Protein AF-A0A3C0JFS9-F1 (afdb_monomer_lite)

Structure (mmCIF, N/CA/C/O backbone):
data_AF-A0A3C0JFS9-F1
#
_entry.id   AF-A0A3C0JFS9-F1
#
loop_
_atom_site.group_PDB
_atom_site.id
_atom_site.type_symbol
_atom_site.label_atom_id
_atom_site.label_alt_id
_atom_site.label_comp_id
_atom_site.label_asym_id
_atom_site.label_entity_id
_atom_site.label_seq_id
_atom_site.pdbx_PDB_ins_code
_atom_site.Cartn_x
_atom_site.Cartn_y
_atom_site.Cartn_z
_atom_site.occupancy
_atom_site.B_iso_or_equiv
_atom_site.auth_seq_id
_atom_site.auth_comp_id
_atom_site.auth_asym_id
_atom_site.auth_atom_id
_atom_site.pdbx_PDB_model_num
ATOM 1 N N . MET A 1 1 ? -16.130 4.154 13.122 1.00 84.00 1 MET A N 1
ATOM 2 C CA . MET A 1 1 ? -15.503 3.415 12.016 1.00 84.00 1 MET A CA 1
ATOM 3 C C . MET A 1 1 ? -15.801 4.088 10.697 1.00 84.00 1 MET A C 1
ATOM 5 O O . MET A 1 1 ? -16.957 4.376 10.401 1.00 84.00 1 MET A O 1
ATOM 9 N N . THR A 1 2 ? -14.742 4.363 9.944 1.00 94.69 2 THR A N 1
ATOM 10 C CA . THR A 1 2 ? -14.774 4.955 8.606 1.00 94.69 2 THR A CA 1
ATOM 11 C C . THR A 1 2 ? -14.166 3.960 7.630 1.00 94.69 2 THR A C 1
ATOM 13 O O . THR A 1 2 ? -13.142 3.344 7.930 1.00 94.69 2 THR A O 1
ATOM 16 N N . THR A 1 3 ? -14.774 3.812 6.456 1.00 97.31 3 THR A N 1
ATOM 17 C CA . THR A 1 3 ? -14.197 3.016 5.370 1.00 97.31 3 THR A CA 1
ATOM 18 C C . THR A 1 3 ? -13.152 3.840 4.626 1.00 97.31 3 THR A C 1
ATOM 20 O O . THR A 1 3 ? -13.451 4.921 4.117 1.00 97.31 3 THR A O 1
ATOM 23 N N . VAL A 1 4 ? -11.934 3.317 4.539 1.00 97.56 4 VAL A N 1
ATOM 24 C CA . VAL A 1 4 ? -10.839 3.895 3.756 1.00 97.56 4 VAL A CA 1
ATOM 25 C 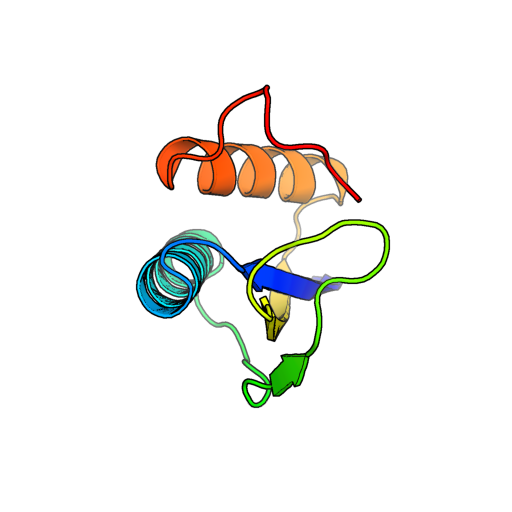C . VAL A 1 4 ? -10.686 3.099 2.469 1.00 97.56 4 VAL A C 1
ATOM 27 O O . VAL A 1 4 ? -10.662 1.871 2.502 1.00 97.56 4 VAL A O 1
ATOM 30 N N . TYR A 1 5 ? -10.553 3.808 1.348 1.00 97.75 5 TYR A N 1
ATOM 31 C CA . TYR A 1 5 ? -10.177 3.238 0.057 1.00 97.75 5 TYR A CA 1
ATOM 32 C C . TYR A 1 5 ? -8.783 3.736 -0.306 1.00 97.75 5 TYR A C 1
ATOM 34 O O . TYR A 1 5 ? -8.555 4.941 -0.403 1.00 97.75 5 TYR A O 1
ATOM 42 N N . LEU A 1 6 ? -7.860 2.800 -0.494 1.00 96.56 6 LEU A N 1
ATOM 43 C CA . LEU A 1 6 ? -6.458 3.063 -0.776 1.00 96.56 6 LEU A CA 1
ATOM 44 C C . LEU A 1 6 ? -6.095 2.522 -2.156 1.00 96.56 6 LEU A C 1
ATOM 46 O O . LEU A 1 6 ? -6.306 1.342 -2.437 1.00 96.56 6 LEU A O 1
ATOM 50 N N . SER A 1 7 ? -5.508 3.374 -2.993 1.00 95.69 7 SER A N 1
ATOM 51 C CA . SER A 1 7 ? -4.863 2.941 -4.231 1.00 95.69 7 SER A CA 1
ATOM 52 C C . SER A 1 7 ? -3.459 2.427 -3.931 1.00 95.69 7 SER A C 1
ATOM 54 O O . SER A 1 7 ? -2.685 3.102 -3.257 1.00 95.69 7 SER A O 1
ATOM 56 N N . ILE A 1 8 ? -3.125 1.247 -4.447 1.00 95.06 8 ILE A N 1
ATOM 57 C CA . ILE A 1 8 ? -1.808 0.622 -4.322 1.00 95.06 8 ILE A CA 1
ATOM 58 C C . ILE A 1 8 ? -1.270 0.403 -5.730 1.00 95.06 8 ILE A C 1
ATOM 60 O O . ILE A 1 8 ? -1.964 -0.178 -6.565 1.00 95.06 8 ILE A O 1
ATOM 64 N N . GLY A 1 9 ? -0.036 0.840 -5.977 1.00 94.12 9 GLY A N 1
ATOM 65 C CA . GLY A 1 9 ? 0.604 0.739 -7.282 1.00 94.12 9 GLY A CA 1
ATOM 66 C C . GLY A 1 9 ? 2.092 0.430 -7.174 1.00 94.12 9 GLY A C 1
ATOM 67 O O . GLY A 1 9 ? 2.771 0.948 -6.289 1.00 94.12 9 GLY A O 1
ATOM 68 N N . SER A 1 10 ? 2.615 -0.399 -8.078 1.00 93.38 10 SER A N 1
ATOM 69 C CA . SER A 1 10 ? 4.060 -0.604 -8.207 1.00 93.38 10 SER A CA 1
ATOM 70 C C . SER A 1 10 ? 4.486 -0.894 -9.645 1.00 93.38 10 SER A C 1
ATOM 72 O O . SER A 1 10 ? 3.872 -1.715 -10.329 1.00 93.38 10 SER A O 1
ATOM 74 N N . ASN A 1 11 ? 5.564 -0.245 -10.092 1.00 92.94 11 ASN A N 1
ATOM 75 C CA . ASN A 1 11 ? 6.210 -0.469 -11.390 1.00 92.94 11 ASN A CA 1
ATOM 76 C C . ASN A 1 11 ? 7.641 -1.042 -11.294 1.00 92.94 11 ASN A C 1
ATOM 78 O O . ASN A 1 11 ? 8.232 -1.389 -12.313 1.00 92.94 11 ASN A O 1
ATOM 82 N N . ILE A 1 12 ? 8.182 -1.210 -10.087 1.00 89.56 12 ILE A N 1
ATOM 83 C CA . ILE A 1 12 ? 9.493 -1.823 -9.811 1.00 89.56 12 ILE A CA 1
ATOM 84 C C . ILE A 1 12 ? 9.229 -3.095 -9.014 1.00 89.56 12 ILE A C 1
ATOM 86 O O . ILE A 1 12 ? 8.391 -3.048 -8.131 1.00 89.56 12 ILE A O 1
ATOM 90 N N . GLU A 1 13 ? 9.868 -4.233 -9.325 1.00 91.94 13 GLU A N 1
ATOM 91 C CA . GLU A 1 13 ? 9.618 -5.524 -8.636 1.00 91.94 13 GLU A CA 1
ATOM 92 C C . GLU A 1 13 ? 8.119 -5.746 -8.295 1.00 91.94 13 GLU A C 1
ATOM 94 O O . GLU A 1 13 ? 7.737 -6.115 -7.185 1.00 91.94 13 GLU A O 1
ATOM 99 N N . ARG A 1 14 ? 7.258 -5.441 -9.274 1.00 92.75 14 ARG A N 1
ATOM 100 C CA . AR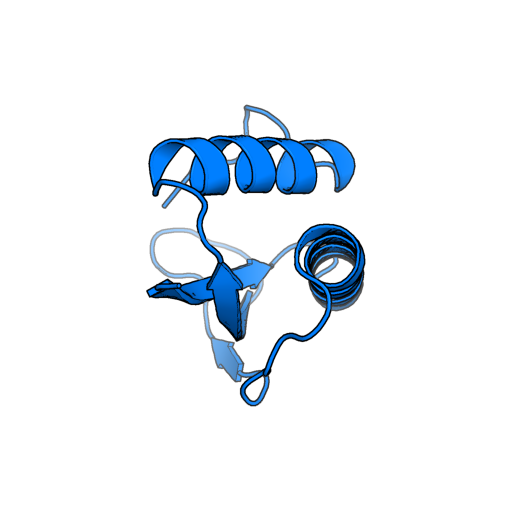G A 1 14 ? 5.847 -5.044 -9.106 1.00 92.75 14 ARG A CA 1
ATOM 101 C C . ARG A 1 14 ? 5.058 -5.999 -8.221 1.00 92.75 14 ARG A C 1
ATOM 103 O O . ARG A 1 14 ? 4.439 -5.602 -7.242 1.00 92.75 14 ARG A O 1
ATOM 110 N N . GLU A 1 15 ? 5.132 -7.288 -8.532 1.00 94.56 15 GLU A N 1
ATOM 111 C CA . GLU A 1 15 ? 4.429 -8.333 -7.789 1.00 94.56 15 GLU A CA 1
ATOM 112 C C . GLU A 1 15 ? 4.918 -8.478 -6.345 1.00 94.56 15 GLU A C 1
ATOM 114 O O . GLU A 1 15 ? 4.109 -8.697 -5.442 1.00 94.56 15 GLU A O 1
ATOM 119 N N . LYS A 1 16 ? 6.230 -8.353 -6.116 1.00 95.12 16 LYS A N 1
ATOM 120 C CA . LYS A 1 16 ? 6.842 -8.449 -4.786 1.00 95.12 16 LYS A CA 1
ATOM 121 C C . LYS A 1 16 ? 6.345 -7.309 -3.905 1.00 95.12 16 LYS A C 1
ATOM 123 O O . LYS A 1 16 ? 5.850 -7.577 -2.813 1.00 95.12 16 LYS A O 1
ATOM 128 N N . HIS A 1 17 ? 6.411 -6.069 -4.389 1.00 94.69 17 HIS A N 1
ATOM 129 C CA . HIS A 1 17 ? 5.970 -4.911 -3.609 1.00 94.69 17 HIS A CA 1
ATOM 130 C C . HIS A 1 17 ? 4.453 -4.869 -3.415 1.00 94.69 17 HIS A C 1
ATOM 132 O O . HIS A 1 17 ? 4.003 -4.572 -2.312 1.00 94.69 17 HIS A O 1
ATOM 138 N N . ILE A 1 18 ? 3.656 -5.254 -4.420 1.00 95.06 18 ILE A N 1
ATOM 139 C CA . ILE A 1 18 ? 2.201 -5.387 -4.254 1.00 95.06 18 ILE A CA 1
ATOM 140 C C . ILE A 1 18 ? 1.862 -6.407 -3.158 1.00 95.06 18 ILE A C 1
ATOM 142 O O . ILE A 1 18 ? 1.076 -6.108 -2.258 1.00 95.06 18 ILE A O 1
ATOM 146 N N . ARG A 1 19 ? 2.466 -7.603 -3.190 1.00 96.25 19 ARG A N 1
ATOM 147 C CA . ARG A 1 19 ? 2.208 -8.645 -2.181 1.00 96.25 19 ARG A CA 1
ATOM 148 C C . ARG A 1 19 ? 2.647 -8.212 -0.785 1.00 96.25 19 ARG A C 1
ATOM 150 O O . ARG A 1 19 ? 1.904 -8.436 0.168 1.00 96.25 19 ARG A O 1
ATOM 157 N N . ALA A 1 20 ? 3.823 -7.604 -0.670 1.00 96.06 20 ALA A N 1
ATOM 158 C CA . ALA A 1 20 ? 4.365 -7.175 0.612 1.00 96.06 20 ALA A CA 1
ATOM 159 C C . ALA A 1 20 ? 3.552 -6.017 1.222 1.00 96.06 20 ALA A C 1
ATOM 161 O O . ALA A 1 20 ? 3.201 -6.077 2.398 1.00 96.06 20 ALA A O 1
ATOM 162 N N . GLY A 1 21 ? 3.128 -5.040 0.411 1.00 95.69 21 GLY A N 1
ATOM 163 C CA . GLY A 1 21 ? 2.227 -3.970 0.851 1.00 95.69 21 GLY A CA 1
ATOM 164 C C . GLY A 1 21 ? 0.861 -4.493 1.307 1.00 95.69 21 GLY A C 1
ATOM 165 O O . GLY A 1 21 ? 0.373 -4.107 2.364 1.00 95.69 21 GLY A O 1
ATOM 166 N N . ILE A 1 22 ? 0.261 -5.434 0.565 1.00 96.31 22 ILE A N 1
ATOM 167 C CA . ILE A 1 22 ? -0.993 -6.094 0.970 1.00 96.31 22 ILE A CA 1
ATOM 168 C C . ILE A 1 22 ? -0.834 -6.830 2.304 1.00 96.31 22 ILE A C 1
ATOM 170 O O . ILE A 1 22 ? -1.743 -6.783 3.133 1.00 96.31 22 ILE A O 1
ATOM 174 N N . LEU A 1 23 ? 0.286 -7.528 2.511 1.00 97.12 23 LEU A N 1
ATOM 175 C CA . LEU A 1 23 ? 0.546 -8.238 3.762 1.00 97.12 23 LEU A CA 1
ATOM 176 C C . LEU A 1 23 ? 0.653 -7.258 4.936 1.00 97.12 23 LEU A C 1
ATOM 178 O O . LEU A 1 23 ? -0.055 -7.436 5.922 1.00 97.12 23 LEU A O 1
ATOM 182 N N . ALA A 1 24 ? 1.433 -6.186 4.787 1.00 96.69 24 ALA A N 1
ATOM 183 C CA . ALA A 1 24 ? 1.583 -5.157 5.814 1.00 96.69 24 ALA A CA 1
ATOM 184 C C . ALA A 1 24 ? 0.246 -4.472 6.154 1.00 96.69 24 ALA A C 1
ATOM 186 O O . ALA A 1 24 ? -0.077 -4.259 7.321 1.00 96.69 24 ALA A O 1
ATOM 187 N N . LEU A 1 25 ? -0.593 -4.192 5.149 1.00 97.00 25 LEU A N 1
ATOM 188 C CA . LEU A 1 25 ? -1.937 -3.651 5.375 1.00 97.00 25 LEU A CA 1
ATOM 189 C C . LEU A 1 25 ? -2.8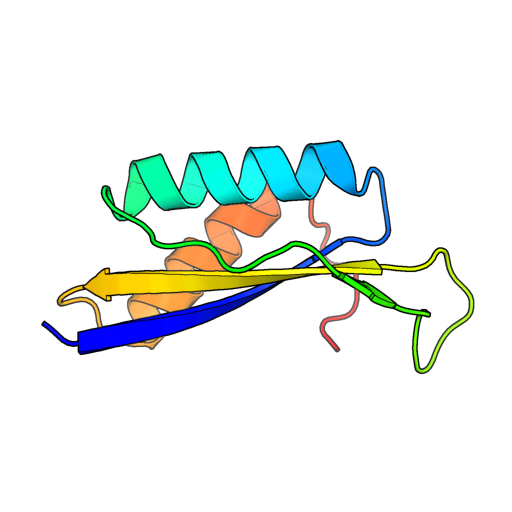38 -4.627 6.141 1.00 97.00 25 LEU A C 1
ATOM 191 O O . LEU A 1 25 ? -3.590 -4.197 7.013 1.00 97.00 25 LEU A O 1
ATOM 195 N N . LYS A 1 26 ? -2.765 -5.931 5.845 1.00 96.88 26 LYS A N 1
ATOM 196 C CA . LYS A 1 26 ? -3.507 -6.957 6.598 1.00 96.88 26 LYS A CA 1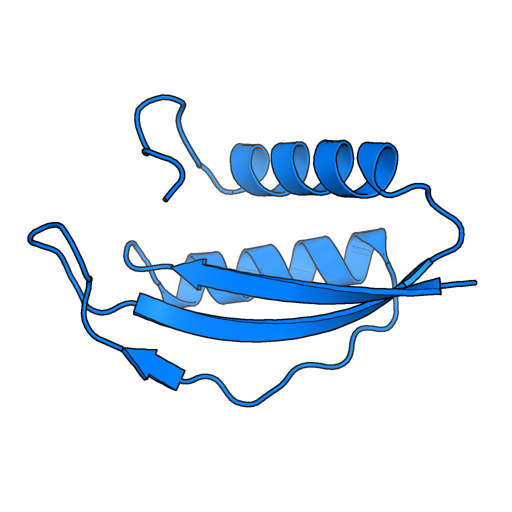
ATOM 197 C C . LYS A 1 26 ? -3.031 -7.067 8.040 1.00 96.88 26 LYS A C 1
ATOM 199 O O . LYS A 1 26 ? -3.855 -7.221 8.932 1.00 96.88 26 LYS A O 1
ATOM 204 N N . GLU A 1 27 ? -1.727 -6.989 8.277 1.00 97.19 27 GLU A N 1
ATOM 205 C CA . GLU A 1 27 ? -1.168 -7.009 9.632 1.00 97.19 27 GLU A CA 1
ATOM 206 C C . GLU A 1 27 ? -1.618 -5.786 10.439 1.00 97.19 27 GLU A C 1
ATOM 208 O O . GLU A 1 27 ? -1.962 -5.910 11.612 1.00 97.19 27 GLU A O 1
ATOM 213 N N . GLN A 1 28 ? -1.694 -4.622 9.793 1.00 96.62 28 GLN A N 1
ATOM 214 C CA . GLN A 1 28 ? -2.021 -3.361 10.447 1.00 96.62 28 GLN A CA 1
ATOM 215 C C . GLN A 1 28 ? -3.525 -3.122 10.656 1.00 96.62 28 GLN A C 1
ATOM 217 O O . GLN A 1 28 ? -3.926 -2.578 11.685 1.00 96.62 28 GLN A O 1
ATOM 222 N N . PHE A 1 29 ? -4.358 -3.482 9.677 1.00 96.38 29 PHE A N 1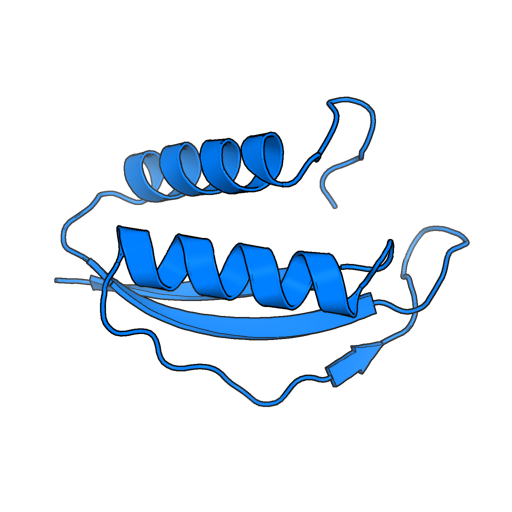
ATOM 223 C CA . PHE A 1 29 ? -5.797 -3.180 9.665 1.00 96.38 29 PHE A CA 1
ATOM 224 C C . PHE A 1 29 ? -6.679 -4.432 9.770 1.00 96.38 29 PHE A C 1
ATOM 226 O O . PHE A 1 29 ? -7.903 -4.333 9.842 1.00 96.38 29 PHE A O 1
ATOM 233 N N . GLY A 1 30 ? -6.077 -5.622 9.805 1.00 96.31 30 GLY A N 1
ATOM 234 C CA . GLY A 1 30 ? -6.791 -6.888 9.881 1.00 96.31 30 GLY A CA 1
ATOM 235 C C . GLY A 1 30 ? -7.478 -7.232 8.563 1.00 96.31 30 GLY A C 1
ATOM 236 O O . GLY A 1 30 ? -6.837 -7.580 7.567 1.00 96.31 30 GLY A O 1
ATOM 237 N N . HIS A 1 31 ? -8.810 -7.195 8.562 1.00 96.44 31 HIS A N 1
ATOM 238 C CA . HIS A 1 31 ? -9.573 -7.530 7.368 1.00 96.44 31 HIS A CA 1
ATOM 239 C C . HIS A 1 31 ? -9.499 -6.396 6.343 1.00 96.44 31 HIS A C 1
ATOM 241 O O . HIS A 1 31 ? -9.924 -5.274 6.608 1.00 96.44 31 HIS A O 1
ATOM 247 N N . ILE A 1 32 ? -9.019 -6.726 5.144 1.00 97.75 32 ILE A N 1
ATOM 248 C CA . ILE A 1 32 ? -9.036 -5.826 3.993 1.00 97.75 32 ILE A CA 1
ATOM 249 C C . ILE A 1 32 ? -9.721 -6.521 2.816 1.00 97.75 32 ILE A C 1
ATOM 251 O O . ILE A 1 32 ? -9.508 -7.712 2.569 1.00 97.75 32 ILE A O 1
ATOM 255 N N . THR A 1 33 ? -10.513 -5.765 2.066 1.00 98.19 33 THR A N 1
ATOM 256 C CA . THR A 1 33 ? -11.071 -6.185 0.778 1.00 98.19 33 THR A CA 1
ATOM 257 C C . THR A 1 33 ? -10.181 -5.666 -0.340 1.00 98.19 33 THR A C 1
ATOM 259 O O . THR A 1 33 ? -9.741 -4.519 -0.305 1.00 98.19 33 THR A O 1
ATOM 262 N N . LEU A 1 34 ? -9.910 -6.504 -1.337 1.00 98.31 34 LEU A N 1
ATOM 263 C CA . LEU A 1 34 ? -9.068 -6.163 -2.479 1.00 98.31 34 LEU A CA 1
ATOM 264 C C . LEU A 1 34 ? -9.897 -6.220 -3.758 1.00 98.31 34 LEU A C 1
ATOM 266 O O . LEU A 1 34 ? -10.685 -7.145 -3.957 1.00 98.31 34 LEU A O 1
ATOM 270 N N . SER A 1 35 ? -9.694 -5.243 -4.632 1.00 97.94 35 SER A N 1
ATOM 271 C CA . SER A 1 35 ? -10.148 -5.325 -6.022 1.00 97.94 35 SER A CA 1
ATOM 272 C C . SER A 1 35 ? -9.238 -6.237 -6.857 1.00 97.94 35 SER A C 1
ATOM 274 O O . SER A 1 35 ? -8.188 -6.693 -6.396 1.00 97.94 35 SER A O 1
ATOM 276 N N . SER A 1 36 ? -9.638 -6.493 -8.105 1.00 97.38 36 SER A N 1
ATOM 277 C CA . SER A 1 36 ? -8.760 -7.103 -9.105 1.00 97.38 36 SER A CA 1
ATOM 278 C C . SER A 1 36 ? -7.498 -6.264 -9.323 1.00 97.38 36 SER A C 1
ATOM 280 O O . SER A 1 36 ? -7.521 -5.041 -9.194 1.00 97.38 36 SER A O 1
ATOM 282 N N . VAL A 1 37 ? -6.409 -6.927 -9.703 1.00 96.50 37 VAL A N 1
ATOM 283 C CA . VAL A 1 37 ? -5.182 -6.252 -10.138 1.00 96.50 37 VAL A CA 1
ATOM 284 C C . VAL A 1 37 ? -5.326 -5.844 -11.601 1.00 96.50 37 VAL A C 1
ATOM 286 O O . VAL A 1 37 ? -5.766 -6.646 -12.425 1.00 96.50 37 VAL A O 1
ATOM 289 N N . TYR A 1 38 ? -4.922 -4.619 -11.917 1.00 95.81 38 TYR A N 1
ATOM 290 C CA . TYR A 1 38 ? -4.894 -4.067 -13.267 1.00 95.81 38 TYR A CA 1
ATOM 291 C C . TYR A 1 38 ? -3.469 -3.667 -13.635 1.00 95.81 38 TYR A C 1
ATOM 293 O O . TYR A 1 38 ? -2.753 -3.102 -12.812 1.00 95.81 38 TYR A O 1
ATOM 301 N N . GLU A 1 39 ? -3.065 -3.935 -14.874 1.00 96.00 39 GLU A N 1
ATOM 302 C CA . GLU A 1 39 ? -1.824 -3.396 -15.430 1.00 96.00 39 GLU A CA 1
ATOM 303 C C . GLU A 1 39 ? -2.129 -2.113 -16.213 1.00 96.00 39 GLU A C 1
ATOM 305 O O . GLU A 1 39 ? -3.105 -2.065 -16.964 1.00 96.00 39 GLU A O 1
ATOM 310 N N . SER A 1 40 ? -1.324 -1.067 -16.028 1.00 92.38 40 SER A N 1
ATOM 311 C CA . SER A 1 40 ? -1.453 0.187 -16.778 1.00 92.38 40 SER A CA 1
ATOM 312 C C . SER A 1 40 ? -0.094 0.813 -17.066 1.00 92.38 40 SER A C 1
ATOM 314 O O . SER A 1 40 ? 0.818 0.722 -16.245 1.00 92.38 40 SER A O 1
ATOM 316 N N . ASP A 1 41 ? 0.028 1.510 -18.192 1.00 91.94 41 ASP A N 1
ATOM 317 C CA . ASP A 1 41 ? 1.264 2.202 -18.561 1.00 91.94 41 ASP A CA 1
ATOM 318 C C . ASP A 1 41 ? 1.674 3.263 -17.527 1.00 91.94 41 ASP A C 1
ATOM 320 O O . ASP A 1 41 ? 0.837 3.850 -16.832 1.00 91.94 41 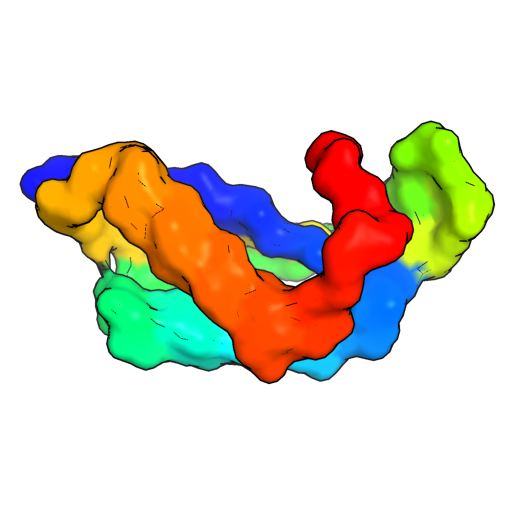ASP A O 1
ATOM 324 N N . ALA A 1 42 ? 2.981 3.520 -17.430 1.00 87.88 42 ALA A N 1
ATOM 325 C CA . ALA A 1 42 ? 3.497 4.646 -16.664 1.00 87.88 42 ALA A CA 1
ATOM 326 C C . ALA A 1 42 ? 3.106 5.960 -17.360 1.00 87.88 42 ALA A C 1
ATOM 328 O O . ALA A 1 42 ? 3.418 6.182 -18.529 1.00 87.88 42 ALA A O 1
ATOM 329 N N . VAL A 1 43 ? 2.413 6.842 -16.638 1.00 83.19 43 VAL A N 1
ATOM 330 C CA . VAL A 1 43 ? 1.987 8.147 -17.159 1.00 83.19 43 VAL A CA 1
ATOM 331 C C . VAL A 1 43 ? 2.907 9.233 -16.607 1.00 83.19 43 VAL A C 1
ATOM 333 O O . VAL A 1 43 ? 3.098 9.343 -15.400 1.00 83.19 43 VAL A O 1
ATOM 336 N N . GLY A 1 44 ? 3.465 10.064 -17.491 1.00 80.56 44 GLY A N 1
ATOM 337 C CA . GLY A 1 44 ? 4.287 11.221 -17.112 1.00 80.56 44 GLY A CA 1
ATOM 338 C C . GLY A 1 44 ? 5.790 10.953 -16.968 1.00 80.56 44 GLY A C 1
ATOM 339 O O . GLY A 1 44 ? 6.536 11.887 -16.678 1.00 80.56 44 GLY A O 1
ATOM 340 N N . PHE A 1 45 ? 6.249 9.719 -17.196 1.00 83.12 45 PHE A N 1
ATOM 341 C CA . PHE A 1 45 ? 7.667 9.352 -17.277 1.00 83.12 45 PHE A CA 1
ATOM 342 C C . PHE A 1 45 ? 7.853 8.029 -18.040 1.00 83.12 45 PHE A C 1
ATOM 344 O O . PHE A 1 45 ? 6.894 7.283 -18.217 1.00 83.12 45 PHE A O 1
ATOM 351 N N . ASP A 1 46 ? 9.083 7.743 -18.480 1.00 83.19 46 ASP A N 1
ATOM 352 C CA . ASP A 1 46 ? 9.435 6.461 -19.103 1.00 83.19 46 ASP A CA 1
ATOM 353 C C . ASP A 1 46 ? 9.754 5.414 -18.026 1.00 83.19 46 ASP A C 1
ATOM 355 O O . ASP A 1 46 ? 10.579 5.648 -17.138 1.00 83.19 46 ASP A O 1
ATOM 359 N N . GLY A 1 47 ? 9.073 4.273 -18.070 1.00 85.00 47 GLY A N 1
ATOM 360 C CA . GLY A 1 47 ? 9.193 3.226 -17.065 1.00 85.00 47 GLY A CA 1
ATOM 361 C C . GLY A 1 47 ? 8.305 2.023 -17.358 1.00 85.00 47 GLY A C 1
ATOM 362 O O . GLY A 1 47 ? 7.450 2.050 -18.241 1.00 85.00 47 GLY A O 1
ATOM 363 N N . HIS A 1 48 ? 8.506 0.944 -16.599 1.00 90.00 48 HIS A N 1
ATOM 364 C CA . HIS A 1 48 ? 7.674 -0.251 -16.728 1.00 90.00 48 HIS A CA 1
ATOM 365 C C . HIS A 1 48 ? 6.202 0.039 -16.375 1.00 90.00 48 HIS A C 1
ATOM 367 O O . HIS A 1 48 ? 5.938 0.909 -15.538 1.00 90.00 48 HIS A O 1
ATOM 373 N N . PRO A 1 49 ? 5.244 -0.715 -16.948 1.00 92.50 49 PRO A N 1
ATOM 374 C CA . PRO A 1 49 ? 3.839 -0.614 -16.567 1.00 92.50 49 PRO A CA 1
ATOM 375 C C . PRO A 1 49 ? 3.639 -0.892 -15.077 1.00 92.50 49 PRO A C 1
ATOM 377 O O . PRO A 1 49 ? 4.285 -1.771 -14.502 1.00 92.50 49 PRO A O 1
ATOM 380 N N . PHE A 1 50 ? 2.711 -0.186 -14.450 1.00 94.81 50 PHE A N 1
ATOM 381 C CA . PHE A 1 50 ? 2.313 -0.417 -13.069 1.00 94.81 50 PHE A CA 1
ATOM 382 C C . PHE A 1 50 ? 1.368 -1.607 -12.960 1.00 94.81 50 PHE A C 1
ATOM 384 O O . PHE A 1 50 ? 0.483 -1.776 -13.791 1.00 94.81 50 PHE A O 1
ATOM 391 N N . LEU A 1 51 ? 1.500 -2.371 -11.877 1.00 96.00 51 LEU A N 1
ATOM 392 C CA . LEU A 1 51 ? 0.377 -3.119 -11.322 1.00 96.00 51 LEU A CA 1
ATOM 393 C C . LEU A 1 51 ? -0.337 -2.227 -10.312 1.00 96.00 51 LEU A C 1
ATOM 395 O O . LEU A 1 51 ? 0.313 -1.721 -9.401 1.00 96.00 51 LEU A O 1
ATOM 399 N N . ASN A 1 52 ? -1.648 -2.068 -10.467 1.00 96.19 52 ASN A N 1
ATOM 400 C CA . ASN A 1 52 ? -2.504 -1.247 -9.621 1.00 96.19 52 ASN A CA 1
ATOM 401 C C . ASN A 1 52 ? -3.679 -2.058 -9.068 1.00 96.19 52 ASN A C 1
ATOM 403 O O . ASN A 1 52 ? -4.250 -2.899 -9.763 1.00 96.19 52 ASN A O 1
ATOM 407 N N . LEU A 1 53 ? -4.070 -1.778 -7.828 1.00 97.38 53 LEU A N 1
ATOM 408 C CA . LEU A 1 53 ? -5.312 -2.266 -7.233 1.00 97.38 53 LEU A CA 1
ATOM 409 C C . LEU A 1 53 ? -5.813 -1.305 -6.148 1.00 97.38 53 LEU A C 1
ATOM 411 O O . LEU A 1 53 ? -5.058 -0.510 -5.594 1.00 97.38 53 LEU A O 1
ATOM 415 N N . ILE A 1 54 ? -7.089 -1.427 -5.807 1.00 98.00 54 ILE A N 1
ATOM 416 C CA . ILE A 1 54 ? -7.703 -0.783 -4.643 1.00 98.00 54 ILE A CA 1
ATOM 417 C C . ILE A 1 54 ? -7.803 -1.769 -3.480 1.00 98.00 54 ILE A C 1
ATOM 419 O O . ILE A 1 54 ? -8.282 -2.895 -3.665 1.00 98.00 54 ILE A O 1
ATOM 423 N N . ALA A 1 55 ? -7.404 -1.319 -2.291 1.00 97.88 55 ALA A N 1
ATOM 424 C CA . ALA A 1 55 ? -7.693 -1.955 -1.013 1.00 97.88 55 ALA A CA 1
ATOM 425 C C . ALA A 1 55 ? -8.722 -1.131 -0.228 1.00 97.88 55 ALA A C 1
ATOM 427 O O . ALA A 1 55 ? -8.680 0.099 -0.241 1.00 97.88 55 ALA A O 1
ATOM 428 N N . ALA A 1 56 ? -9.630 -1.808 0.468 1.00 98.19 56 ALA A N 1
ATOM 429 C CA . ALA A 1 56 ? -10.612 -1.191 1.346 1.00 98.19 56 ALA A CA 1
ATOM 430 C C . ALA A 1 56 ? -10.567 -1.825 2.737 1.00 98.19 56 ALA A C 1
ATOM 432 O O . ALA A 1 56 ? -10.505 -3.051 2.856 1.00 98.19 56 ALA A O 1
ATOM 433 N N . PHE A 1 57 ? -10.610 -1.000 3.779 1.00 97.88 57 PHE A N 1
ATOM 434 C CA . PHE A 1 57 ? -10.626 -1.446 5.173 1.00 97.88 57 PHE A CA 1
ATOM 435 C C . PHE A 1 57 ? -11.368 -0.447 6.061 1.00 97.88 57 PHE A C 1
ATOM 437 O O . PHE A 1 57 ? -11.519 0.726 5.711 1.00 97.88 57 PHE A O 1
ATOM 444 N N . GLU A 1 58 ? -11.842 -0.913 7.213 1.00 97.81 58 GLU A N 1
ATOM 445 C CA . GLU A 1 58 ? -12.468 -0.062 8.223 1.00 97.81 58 GLU A CA 1
ATOM 446 C C . GLU A 1 58 ? -11.464 0.303 9.311 1.00 97.81 58 GLU A C 1
ATOM 448 O O . GLU A 1 58 ? -10.659 -0.520 9.745 1.00 97.81 58 GLU A O 1
ATOM 453 N N . THR A 1 59 ? -11.503 1.552 9.763 1.00 97.12 59 THR A N 1
ATOM 454 C CA . THR A 1 59 ? -10.645 2.018 10.850 1.00 97.12 59 THR A CA 1
ATOM 455 C C . THR A 1 59 ? -11.306 3.150 11.631 1.00 97.12 59 THR A C 1
ATOM 457 O O . THR A 1 59 ? -12.162 3.870 11.112 1.00 97.12 59 THR A O 1
ATOM 460 N N . ASP A 1 60 ? -10.915 3.308 12.894 1.00 97.44 60 ASP A N 1
ATOM 461 C CA . ASP A 1 60 ? -11.246 4.476 13.722 1.00 97.44 60 ASP A CA 1
ATOM 462 C C . ASP A 1 60 ? -10.119 5.522 13.730 1.00 97.44 60 ASP A C 1
ATOM 464 O O . ASP A 1 60 ? -10.220 6.554 14.393 1.00 97.44 60 ASP A O 1
ATOM 468 N N . LEU A 1 61 ? -9.038 5.264 12.988 1.00 97.50 61 LEU A N 1
ATOM 469 C CA . LEU A 1 61 ? -7.929 6.192 12.848 1.00 97.50 61 LEU A CA 1
ATOM 470 C C . LEU A 1 61 ? -8.321 7.406 12.005 1.00 97.50 61 LEU A C 1
ATOM 472 O O . LEU A 1 61 ? -9.087 7.330 11.044 1.00 97.50 61 LEU A O 1
ATOM 476 N N . THR A 1 62 ? -7.729 8.542 12.351 1.00 97.19 62 THR A N 1
ATOM 477 C CA . THR A 1 62 ? -7.818 9.758 11.542 1.00 97.19 62 THR A CA 1
ATOM 478 C C . THR A 1 62 ? -7.028 9.602 10.235 1.00 97.19 62 THR A C 1
ATOM 480 O O . THR A 1 62 ? -6.064 8.831 10.190 1.00 97.19 62 THR A O 1
ATOM 483 N N . PRO A 1 63 ? -7.349 10.376 9.181 1.00 95.50 63 PRO A N 1
ATOM 484 C CA . PRO A 1 63 ? -6.598 10.341 7.925 1.00 95.50 63 PRO A CA 1
ATOM 485 C C . PRO A 1 63 ? -5.086 10.540 8.103 1.00 95.50 63 PRO A C 1
ATOM 487 O O . PRO A 1 63 ? -4.301 9.841 7.476 1.00 95.50 63 PRO A O 1
ATOM 490 N N . THR A 1 64 ? -4.664 11.426 9.011 1.00 96.56 64 THR A N 1
ATOM 491 C CA . THR A 1 64 ? -3.241 11.674 9.305 1.00 96.56 64 THR A CA 1
ATOM 492 C C . THR A 1 64 ? -2.546 10.467 9.938 1.00 96.56 64 THR A C 1
ATOM 494 O O . THR A 1 64 ? -1.388 10.185 9.635 1.00 96.56 64 THR A O 1
ATOM 497 N N . GLN A 1 65 ? -3.240 9.730 10.810 1.00 97.50 65 GLN A N 1
ATOM 498 C CA . GLN A 1 65 ? -2.697 8.497 11.388 1.00 97.50 65 GLN A CA 1
ATOM 499 C C . GLN A 1 65 ? -2.566 7.404 10.328 1.00 97.50 65 GLN A C 1
ATOM 501 O O . GLN A 1 65 ? -1.552 6.711 10.301 1.00 97.50 65 GLN A O 1
ATOM 506 N N . VAL A 1 66 ? -3.555 7.282 9.436 1.00 96.81 66 VAL A N 1
ATOM 507 C CA . VAL A 1 66 ? -3.482 6.360 8.296 1.00 96.81 66 VAL A CA 1
ATOM 508 C C . VAL A 1 66 ? -2.299 6.723 7.398 1.00 96.81 66 VAL A C 1
ATOM 510 O O . VAL A 1 66 ? -1.479 5.859 7.126 1.00 96.81 66 VAL A O 1
ATOM 513 N N . ASP A 1 67 ? -2.141 7.990 7.014 1.00 95.25 67 ASP A N 1
ATOM 514 C CA . ASP A 1 67 ? -1.016 8.458 6.189 1.00 95.25 67 ASP A CA 1
ATOM 515 C C . ASP A 1 67 ? 0.354 8.136 6.817 1.00 95.25 67 ASP A C 1
ATOM 517 O O . ASP A 1 67 ? 1.234 7.592 6.156 1.00 95.25 67 ASP A O 1
ATOM 521 N N . THR A 1 68 ? 0.503 8.352 8.128 1.00 96.31 68 THR A N 1
ATOM 522 C CA . THR A 1 68 ? 1.741 8.030 8.868 1.00 96.31 68 THR A CA 1
ATOM 523 C C . THR A 1 68 ? 2.073 6.533 8.826 1.00 96.31 68 THR A C 1
ATOM 525 O O . THR A 1 68 ? 3.231 6.134 8.674 1.00 96.31 68 THR A O 1
ATOM 528 N N . ILE A 1 69 ? 1.049 5.690 8.959 1.00 96.44 69 ILE A N 1
ATOM 529 C CA . ILE A 1 69 ? 1.183 4.236 8.868 1.00 96.44 69 ILE A CA 1
ATOM 530 C C . ILE A 1 69 ? 1.587 3.829 7.449 1.00 96.44 69 ILE A C 1
ATOM 532 O O . ILE A 1 69 ? 2.499 3.023 7.283 1.00 96.44 69 ILE A O 1
ATOM 536 N N . LEU A 1 70 ? 0.936 4.391 6.428 1.00 95.25 70 LEU A N 1
ATOM 537 C CA . LEU A 1 70 ? 1.239 4.081 5.032 1.00 95.25 70 LEU A CA 1
ATOM 538 C C . LEU A 1 70 ? 2.670 4.481 4.665 1.00 95.25 70 LEU A C 1
ATOM 540 O O . LEU A 1 70 ? 3.371 3.687 4.049 1.00 95.25 70 LEU A O 1
ATOM 544 N N . ASP A 1 71 ? 3.136 5.648 5.111 1.00 93.69 71 ASP A N 1
ATOM 545 C CA . ASP A 1 71 ? 4.517 6.094 4.896 1.00 93.69 71 ASP A CA 1
ATOM 546 C C . ASP A 1 71 ? 5.536 5.146 5.558 1.00 93.69 71 ASP A C 1
ATOM 548 O O . ASP A 1 71 ? 6.587 4.856 4.984 1.00 93.69 71 ASP A O 1
ATOM 552 N N . THR A 1 72 ? 5.203 4.596 6.732 1.00 94.69 72 THR A N 1
ATOM 553 C CA . THR A 1 72 ? 6.011 3.551 7.388 1.00 94.69 72 THR A CA 1
ATOM 554 C C . THR A 1 72 ? 6.052 2.273 6.549 1.00 94.69 72 THR A C 1
ATOM 556 O O . THR A 1 72 ? 7.135 1.773 6.251 1.00 94.69 72 THR A O 1
ATOM 559 N N . ILE A 1 73 ? 4.892 1.791 6.089 1.00 94.56 73 ILE A N 1
ATOM 560 C CA . ILE A 1 73 ? 4.796 0.595 5.239 1.00 94.56 73 ILE A CA 1
ATOM 561 C C . ILE A 1 73 ? 5.613 0.772 3.954 1.00 94.56 73 ILE A C 1
ATOM 563 O O . ILE A 1 73 ? 6.326 -0.143 3.547 1.00 94.56 73 ILE A O 1
ATOM 567 N N . GLU A 1 74 ? 5.541 1.936 3.308 1.00 92.75 74 GLU A N 1
ATOM 568 C CA . GLU A 1 74 ? 6.316 2.222 2.099 1.00 92.75 74 GLU A CA 1
ATOM 569 C C . GLU A 1 74 ? 7.828 2.146 2.354 1.00 92.75 74 GLU A C 1
ATOM 571 O O . GLU A 1 74 ? 8.554 1.511 1.583 1.00 92.75 74 GLU A O 1
ATOM 576 N N . LYS A 1 75 ? 8.301 2.751 3.449 1.00 91.69 75 LYS A N 1
ATOM 577 C CA . LYS A 1 75 ? 9.719 2.740 3.841 1.00 91.69 75 LYS A CA 1
ATOM 578 C C . LYS A 1 75 ? 10.222 1.334 4.149 1.00 91.69 75 LYS A C 1
ATOM 580 O O . LYS A 1 75 ? 11.271 0.946 3.636 1.00 91.69 75 LYS A O 1
ATOM 585 N N . ASP A 1 76 ? 9.455 0.554 4.907 1.00 91.69 76 ASP A N 1
ATOM 586 C CA . ASP A 1 76 ? 9.796 -0.833 5.248 1.00 91.69 76 ASP A CA 1
ATOM 587 C C . ASP A 1 76 ? 9.860 -1.732 4.003 1.00 91.69 76 ASP A C 1
ATOM 589 O O . ASP A 1 76 ? 10.605 -2.712 3.959 1.00 91.69 76 ASP A O 1
ATOM 593 N N . ASN A 1 77 ? 9.129 -1.360 2.949 1.00 87.56 77 ASN A N 1
ATOM 594 C CA . ASN A 1 77 ? 9.131 -2.039 1.656 1.00 87.56 77 ASN A CA 1
ATOM 595 C C . ASN A 1 77 ? 10.139 -1.463 0.649 1.00 87.56 77 ASN A C 1
ATOM 597 O O . ASN A 1 77 ? 10.104 -1.825 -0.528 1.00 87.56 77 ASN A O 1
ATOM 601 N N . GLY A 1 78 ? 11.075 -0.625 1.104 1.00 82.88 78 GLY A N 1
ATOM 602 C CA . GLY A 1 78 ? 12.214 -0.166 0.311 1.00 82.88 78 GLY A CA 1
ATOM 603 C C . GLY A 1 78 ? 11.963 1.093 -0.515 1.00 82.88 78 GLY A C 1
ATOM 604 O O . GLY A 1 78 ? 12.792 1.419 -1.368 1.00 82.88 78 GLY A O 1
ATOM 605 N N . ARG A 1 79 ? 10.863 1.824 -0.275 1.00 79.19 79 ARG A N 1
ATOM 606 C CA . ARG A 1 79 ? 10.648 3.135 -0.900 1.00 79.19 79 ARG A CA 1
ATOM 607 C C . ARG A 1 79 ? 11.701 4.119 -0.385 1.00 79.19 79 ARG A C 1
ATOM 609 O O . ARG A 1 79 ? 11.765 4.409 0.809 1.00 79.19 79 ARG A O 1
ATOM 616 N N . THR A 1 80 ? 12.532 4.644 -1.281 1.00 73.31 80 THR A N 1
ATOM 617 C CA . THR A 1 80 ? 13.550 5.653 -0.949 1.00 73.31 80 THR A CA 1
ATOM 618 C C . THR A 1 80 ? 13.044 7.067 -1.234 1.00 73.31 80 THR A C 1
ATOM 620 O O . THR A 1 80 ? 12.141 7.270 -2.045 1.00 73.31 80 THR A O 1
ATOM 623 N N . HIS A 1 81 ? 13.644 8.068 -0.582 1.00 62.12 81 HIS A N 1
ATOM 624 C CA . HIS A 1 81 ? 13.275 9.485 -0.735 1.00 62.12 81 HIS A CA 1
ATOM 625 C C . HIS A 1 81 ? 13.372 10.010 -2.181 1.00 62.12 81 HIS A C 1
ATOM 627 O O . HIS A 1 81 ? 12.702 10.986 -2.516 1.00 62.12 81 HIS A O 1
ATOM 633 N N . ASP A 1 82 ? 14.165 9.355 -3.034 1.00 59.69 82 ASP A N 1
ATOM 634 C CA . ASP A 1 82 ? 14.350 9.721 -4.444 1.00 59.69 82 ASP A CA 1
ATOM 635 C C . ASP A 1 82 ? 13.176 9.296 -5.344 1.00 59.69 82 ASP A C 1
ATOM 637 O O . ASP A 1 82 ? 13.066 9.735 -6.493 1.00 59.69 82 ASP A O 1
ATOM 641 N N . GLN A 1 83 ? 12.268 8.455 -4.841 1.00 64.56 83 GLN A N 1
ATOM 642 C CA . GLN A 1 83 ? 11.094 8.014 -5.584 1.00 64.56 83 GLN A CA 1
ATOM 643 C C . GLN A 1 83 ? 9.976 9.055 -5.468 1.00 64.56 83 GLN A C 1
ATOM 645 O O . GLN A 1 83 ? 9.260 9.121 -4.465 1.00 64.56 83 GLN A O 1
ATOM 650 N N . LYS A 1 84 ? 9.815 9.869 -6.522 1.00 56.69 84 LYS A N 1
ATOM 651 C CA . LYS A 1 84 ? 8.767 10.899 -6.617 1.00 56.69 84 LYS A CA 1
ATOM 652 C C . LYS A 1 84 ? 7.384 10.330 -6.261 1.00 56.69 84 LYS A C 1
ATOM 654 O O . LYS A 1 84 ? 6.996 9.266 -6.745 1.00 56.69 84 LYS A O 1
ATOM 659 N N . LYS A 1 85 ? 6.643 11.047 -5.407 1.00 57.62 85 LYS A N 1
ATOM 660 C CA . LYS A 1 85 ? 5.198 10.848 -5.216 1.00 57.62 85 LYS A CA 1
ATOM 661 C C . LYS A 1 85 ? 4.499 11.552 -6.390 1.00 57.62 85 LYS A C 1
ATOM 663 O O . LYS A 1 85 ? 4.784 12.726 -6.630 1.00 57.62 85 LYS A O 1
ATOM 668 N N . PHE A 1 86 ? 3.686 10.816 -7.144 1.00 50.38 86 PHE A N 1
ATOM 669 C CA . PHE A 1 86 ? 2.873 11.324 -8.253 1.00 50.38 86 PHE A CA 1
ATOM 670 C C . PHE A 1 86 ? 1.401 11.229 -7.875 1.00 50.38 86 PHE A C 1
ATOM 672 O O . PHE A 1 86 ? 1.054 10.231 -7.202 1.00 50.38 86 PHE A O 1
#

pLDDT: mean 91.41, std 10.31, range [50.38, 98.31]

Secondary structure (DSSP, 8-state):
-EEEEEEEEESSSHHHHHHHHHHHHHHHHS--EEPPPEEEPPSSSS-PPEEEEEEEEEESS-HHHHHHHHHHHHHHTT--TTS---

Radius of gyration: 13.1 Å; chains: 1; bounding box: 30×20×33 Å

Foldseek 3Di:
DDKDKDKDKDQPVQVLLVVQLVVLCCVVQPDKDKDDWDWACDPPDDGGTMTMIMIMGDDPDDPVVVVVSSVVSCVVSPDDPPDDDD

Sequence (86 aa):
MTTVYLSIGSNIEREKHIRAGILALKEQFGHITLSSVYESDAVGFDGHPFLNLIAAFETDLTPTQVDTILDTIEKDNGRTHDQKKF